Protein AF-A0A4R4PLD2-F1 (afdb_monomer_lite)

Structure (mmCIF, N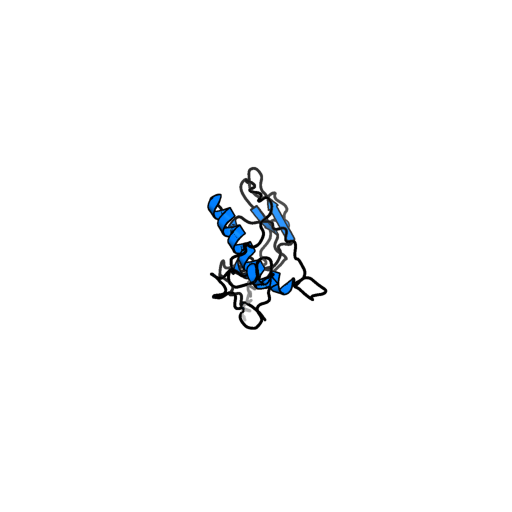/CA/C/O backbone):
data_AF-A0A4R4PLD2-F1
#
_entry.id   AF-A0A4R4PLD2-F1
#
loop_
_atom_site.group_PDB
_atom_site.id
_atom_site.type_symbol
_atom_site.label_atom_id
_atom_site.label_alt_id
_atom_site.label_comp_id
_atom_site.label_asym_id
_atom_site.label_entity_id
_atom_site.label_seq_id
_atom_site.pdbx_PDB_ins_code
_atom_site.Cartn_x
_atom_site.Cartn_y
_atom_site.Cartn_z
_atom_site.occupancy
_atom_site.B_iso_or_equiv
_atom_site.auth_seq_id
_atom_site.auth_comp_id
_atom_site.auth_asym_id
_atom_site.auth_atom_id
_atom_site.pdbx_PDB_model_num
ATOM 1 N N . MET A 1 1 ? 72.307 -2.259 -7.062 1.00 40.69 1 MET A N 1
ATOM 2 C CA . MET A 1 1 ? 71.143 -1.771 -7.831 1.00 40.69 1 MET A CA 1
ATOM 3 C C . MET A 1 1 ? 69.900 -2.244 -7.099 1.00 40.69 1 MET A C 1
ATOM 5 O O . MET A 1 1 ? 69.621 -3.433 -7.126 1.00 40.69 1 MET A O 1
ATOM 9 N N . SER A 1 2 ? 69.245 -1.362 -6.346 1.00 35.69 2 SER A N 1
ATOM 10 C CA . SER A 1 2 ? 68.068 -1.717 -5.542 1.00 35.69 2 SER A CA 1
ATOM 11 C C . SER A 1 2 ? 66.805 -1.487 -6.367 1.00 35.69 2 SER A C 1
ATOM 13 O O . SER A 1 2 ? 66.594 -0.382 -6.863 1.00 35.69 2 SER A O 1
ATOM 15 N N . ALA A 1 3 ? 65.998 -2.532 -6.548 1.00 39.44 3 ALA A N 1
ATOM 16 C CA . ALA A 1 3 ? 64.731 -2.465 -7.266 1.00 39.44 3 ALA A CA 1
ATOM 17 C C . ALA A 1 3 ? 63.635 -1.906 -6.346 1.00 39.44 3 ALA A C 1
ATOM 19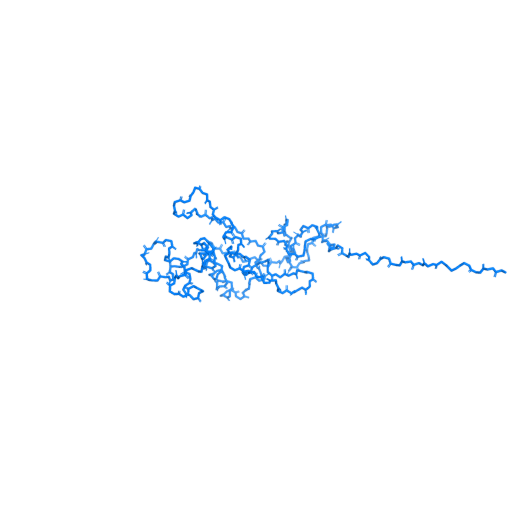 O O . ALA A 1 3 ? 63.386 -2.445 -5.270 1.00 39.44 3 ALA A O 1
ATOM 20 N N . VAL A 1 4 ? 62.987 -0.822 -6.773 1.00 38.31 4 VAL A N 1
ATOM 21 C CA . VAL A 1 4 ? 61.805 -0.257 -6.113 1.00 38.31 4 VAL A CA 1
ATOM 22 C C . VAL A 1 4 ? 60.572 -0.946 -6.693 1.00 38.31 4 VAL A C 1
ATOM 24 O O . VAL A 1 4 ? 60.292 -0.820 -7.883 1.00 38.31 4 VAL A O 1
ATOM 27 N N . ALA A 1 5 ? 59.847 -1.694 -5.863 1.00 39.91 5 ALA A N 1
ATOM 28 C CA . ALA A 1 5 ? 58.567 -2.287 -6.232 1.00 39.91 5 ALA A CA 1
ATOM 29 C C . ALA A 1 5 ? 57.451 -1.242 -6.075 1.00 39.91 5 ALA A C 1
ATOM 31 O O . ALA A 1 5 ? 57.184 -0.765 -4.972 1.00 39.91 5 ALA A O 1
ATOM 32 N N . VAL A 1 6 ? 56.800 -0.885 -7.183 1.00 37.03 6 VAL A N 1
ATOM 33 C CA . VAL A 1 6 ? 55.593 -0.050 -7.189 1.00 37.03 6 VAL A CA 1
ATOM 34 C C . VAL A 1 6 ? 54.398 -0.946 -6.882 1.00 37.03 6 VAL A C 1
ATOM 36 O O . VAL A 1 6 ? 54.023 -1.797 -7.686 1.00 37.03 6 VAL A O 1
ATOM 39 N N . VAL A 1 7 ? 53.803 -0.766 -5.705 1.00 40.16 7 VAL A N 1
ATOM 40 C CA . VAL A 1 7 ? 52.536 -1.407 -5.339 1.00 40.16 7 VAL A CA 1
ATOM 41 C C . VAL A 1 7 ? 51.403 -0.579 -5.939 1.00 40.16 7 VAL A C 1
ATOM 43 O O . VAL A 1 7 ? 51.130 0.531 -5.488 1.00 40.16 7 VAL A O 1
ATOM 46 N N . VAL A 1 8 ? 50.752 -1.115 -6.971 1.00 40.91 8 VAL A N 1
ATOM 47 C CA . VAL A 1 8 ? 49.509 -0.560 -7.519 1.00 40.91 8 VAL A CA 1
ATOM 48 C C . VAL A 1 8 ? 48.354 -1.097 -6.680 1.00 40.91 8 VAL A C 1
ATOM 50 O O . VAL A 1 8 ? 47.955 -2.253 -6.811 1.00 40.91 8 VAL A O 1
ATOM 53 N N . THR A 1 9 ? 47.825 -0.271 -5.784 1.00 39.91 9 THR A N 1
ATOM 54 C CA . THR A 1 9 ? 46.584 -0.560 -5.067 1.00 39.91 9 THR A CA 1
ATOM 55 C C . THR A 1 9 ? 45.394 -0.289 -5.986 1.00 39.91 9 THR A C 1
ATOM 57 O O . THR A 1 9 ? 45.077 0.854 -6.300 1.00 39.91 9 THR A O 1
ATOM 60 N N . PHE A 1 10 ? 44.708 -1.350 -6.417 1.00 41.75 10 PHE A N 1
ATOM 61 C CA . PHE A 1 10 ? 43.372 -1.229 -6.999 1.00 41.75 10 PHE A CA 1
ATOM 62 C C . PHE A 1 10 ? 42.374 -0.961 -5.872 1.00 41.75 10 PHE A C 1
ATOM 64 O O . PHE A 1 10 ? 41.998 -1.863 -5.124 1.00 41.75 10 PHE A O 1
ATOM 71 N N . SER A 1 11 ? 41.934 0.286 -5.739 1.00 42.16 11 SER A N 1
ATOM 72 C CA . SER A 1 11 ? 40.727 0.608 -4.989 1.00 42.16 11 SER A CA 1
ATOM 73 C C . SER A 1 11 ? 39.522 0.098 -5.783 1.00 42.16 11 SER A C 1
ATOM 75 O O . SER A 1 11 ? 39.163 0.644 -6.825 1.00 42.16 11 SER A O 1
ATOM 77 N N . ALA A 1 12 ? 38.897 -0.977 -5.301 1.00 45.28 12 ALA A N 1
ATOM 78 C CA . ALA A 1 12 ? 37.574 -1.378 -5.757 1.00 45.28 12 ALA A CA 1
ATOM 79 C C . ALA A 1 12 ? 36.595 -0.253 -5.387 1.00 45.28 12 ALA A C 1
ATOM 81 O O . ALA A 1 12 ? 36.195 -0.116 -4.232 1.00 45.28 12 ALA A O 1
ATOM 82 N N . GLY A 1 13 ? 36.273 0.606 -6.355 1.00 37.78 13 GLY A N 1
ATOM 83 C CA . GLY A 1 13 ? 35.232 1.609 -6.188 1.00 37.78 13 GLY A CA 1
ATOM 84 C C . GLY A 1 13 ? 33.922 0.907 -5.853 1.00 37.78 13 GLY A C 1
ATOM 85 O O . GLY A 1 13 ? 33.498 0.010 -6.582 1.00 37.78 13 GLY A O 1
ATOM 86 N N . ALA A 1 14 ? 33.294 1.297 -4.744 1.00 41.31 14 ALA A N 1
ATOM 87 C CA . ALA A 1 14 ? 31.914 0.938 -4.465 1.00 41.31 14 ALA A CA 1
ATOM 88 C C . ALA A 1 14 ? 31.076 1.394 -5.665 1.00 41.31 14 ALA A C 1
ATOM 90 O O . ALA A 1 14 ? 30.953 2.592 -5.918 1.00 41.31 14 ALA A O 1
ATOM 91 N N . GLY A 1 15 ? 30.584 0.438 -6.452 1.00 37.09 15 GLY A N 1
ATOM 92 C CA . GLY A 1 15 ? 29.745 0.730 -7.602 1.00 37.09 15 GLY A CA 1
ATOM 93 C C . GLY A 1 15 ? 28.495 1.444 -7.117 1.00 37.09 15 GLY A C 1
ATOM 94 O O . GLY A 1 15 ? 27.621 0.829 -6.510 1.00 37.09 15 GLY A O 1
ATOM 95 N N . THR A 1 16 ? 28.408 2.747 -7.363 1.00 46.22 16 THR A N 1
ATOM 96 C CA . THR A 1 16 ? 27.127 3.437 -7.328 1.00 46.22 16 THR A CA 1
ATOM 97 C C . THR A 1 16 ? 26.270 2.792 -8.411 1.00 46.22 16 THR A C 1
ATOM 99 O O . THR A 1 16 ? 26.730 2.597 -9.538 1.00 46.22 16 THR A O 1
ATOM 102 N N . ALA A 1 17 ? 25.049 2.384 -8.069 1.00 44.84 17 ALA A N 1
ATOM 103 C CA . ALA A 1 17 ? 24.092 1.918 -9.060 1.00 44.84 17 ALA A CA 1
ATOM 104 C C . ALA A 1 17 ? 23.881 3.053 -10.078 1.00 44.84 17 ALA A C 1
ATOM 106 O O . ALA A 1 17 ? 23.191 4.028 -9.793 1.00 44.84 17 ALA A O 1
ATOM 107 N N . VAL A 1 18 ? 24.558 2.963 -11.225 1.00 45.56 18 VAL A N 1
ATOM 108 C CA . VAL A 1 18 ? 24.433 3.915 -12.329 1.00 45.56 18 VAL A CA 1
ATOM 109 C C . VAL A 1 18 ? 23.029 3.780 -12.891 1.00 45.56 18 VAL A C 1
ATOM 111 O O . VAL A 1 18 ? 22.654 2.752 -13.458 1.00 45.56 18 VAL A O 1
ATOM 114 N N . GLY A 1 19 ? 22.220 4.808 -12.677 1.00 52.91 19 GLY A N 1
ATOM 115 C CA . GLY A 1 19 ? 20.862 4.830 -13.173 1.00 52.91 19 GLY A CA 1
ATOM 116 C C . GLY A 1 19 ? 20.819 5.084 -14.670 1.00 52.91 19 GLY A C 1
ATOM 117 O O . GLY A 1 19 ? 21.679 5.753 -15.240 1.00 52.91 19 GLY A O 1
ATOM 118 N N . TRP A 1 20 ? 19.755 4.625 -15.323 1.00 52.12 20 TRP A N 1
ATOM 119 C CA . TRP A 1 20 ? 19.469 4.968 -16.721 1.00 52.12 20 TRP A CA 1
ATOM 120 C C . TRP A 1 20 ? 19.296 6.488 -16.953 1.00 52.12 20 TRP A C 1
ATOM 122 O O . TRP A 1 20 ? 19.284 6.935 -18.098 1.00 52.12 20 TRP A O 1
ATOM 132 N N . TRP A 1 21 ? 19.182 7.283 -15.881 1.00 54.44 21 TRP A N 1
ATOM 133 C CA . TRP A 1 21 ? 19.065 8.743 -15.903 1.00 54.44 21 TRP A CA 1
ATOM 134 C C . TRP A 1 21 ? 20.405 9.484 -16.041 1.00 54.44 21 TRP A C 1
ATOM 136 O O . TRP A 1 21 ? 20.398 10.626 -16.491 1.00 54.44 21 TRP A O 1
ATOM 146 N N . ASP A 1 22 ? 21.552 8.855 -15.752 1.00 55.12 22 ASP A N 1
ATOM 147 C CA . ASP A 1 22 ? 22.871 9.499 -15.913 1.00 55.12 22 ASP A CA 1
ATOM 148 C C . ASP A 1 22 ? 23.269 9.645 -17.399 1.00 55.12 22 ASP A C 1
ATOM 150 O O . ASP A 1 22 ? 24.152 10.425 -17.760 1.00 55.12 22 ASP A O 1
ATOM 154 N N . LYS A 1 23 ? 22.581 8.910 -18.288 1.00 56.88 23 LYS A N 1
ATOM 155 C CA . LYS A 1 23 ? 22.595 9.066 -19.751 1.00 56.88 23 LYS A CA 1
ATOM 156 C C . LYS A 1 23 ? 21.186 8.770 -20.277 1.00 56.88 23 LYS A C 1
ATOM 158 O O . LYS A 1 23 ? 20.910 7.596 -20.5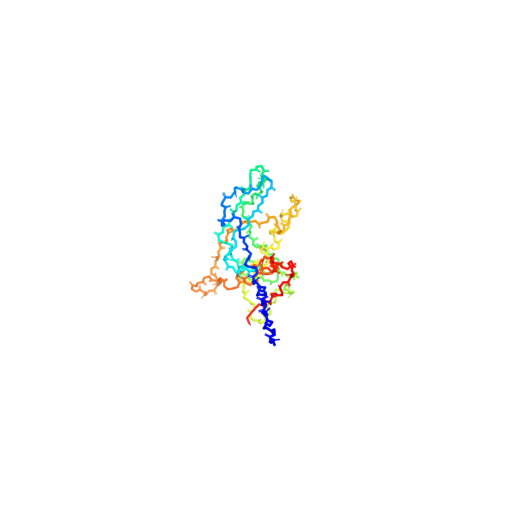28 1.00 56.88 23 LYS A O 1
ATOM 163 N N . PRO A 1 24 ? 20.302 9.773 -20.451 1.00 60.84 24 PRO A N 1
ATOM 164 C CA . PRO A 1 24 ? 18.881 9.551 -20.696 1.00 60.84 24 PRO A CA 1
ATOM 165 C C . PRO A 1 24 ? 18.669 8.841 -22.033 1.00 60.84 24 PRO A C 1
ATOM 167 O O . PRO A 1 24 ? 18.588 9.451 -23.098 1.00 60.84 24 PRO A O 1
ATOM 170 N N . ARG A 1 25 ? 18.594 7.515 -21.976 1.00 67.81 25 ARG A N 1
ATOM 171 C CA . ARG A 1 25 ? 18.010 6.697 -23.029 1.00 67.81 25 ARG A CA 1
ATOM 172 C C . ARG A 1 25 ? 16.586 6.393 -22.590 1.00 67.81 25 ARG A C 1
ATOM 174 O O . ARG A 1 25 ? 16.398 6.036 -21.426 1.00 67.81 25 ARG A O 1
ATOM 181 N N . PRO A 1 26 ? 15.591 6.530 -23.477 1.00 77.31 26 PRO A N 1
ATOM 182 C CA . PRO A 1 26 ? 14.237 6.124 -23.139 1.00 77.31 26 PRO A CA 1
ATOM 183 C C . PRO A 1 26 ? 14.243 4.658 -22.668 1.00 77.31 26 PRO A C 1
ATOM 185 O O . PRO A 1 26 ? 15.029 3.858 -23.197 1.00 77.31 26 PRO A O 1
ATOM 188 N N . PRO A 1 27 ? 13.402 4.290 -21.684 1.00 88.12 27 PRO A N 1
ATOM 189 C CA . PRO A 1 27 ? 13.252 2.901 -21.277 1.00 88.12 27 PRO A CA 1
ATOM 190 C C . PRO A 1 27 ? 12.946 2.016 -22.485 1.00 88.12 27 PRO A C 1
ATOM 192 O O . PRO A 1 27 ? 12.272 2.436 -23.432 1.00 88.12 27 PRO A O 1
ATOM 195 N N . ARG A 1 28 ? 13.443 0.777 -22.460 1.00 91.56 28 ARG A N 1
ATOM 196 C CA . ARG A 1 28 ? 13.188 -0.168 -23.552 1.00 91.56 28 ARG A CA 1
ATOM 197 C C . ARG A 1 28 ? 11.681 -0.416 -23.688 1.00 91.56 28 ARG A C 1
ATOM 199 O O . ARG A 1 28 ? 10.990 -0.419 -22.666 1.00 91.56 28 ARG A O 1
ATOM 206 N N . PRO A 1 29 ? 11.164 -0.660 -24.902 1.00 94.69 29 PRO A N 1
ATOM 207 C CA . PRO A 1 29 ? 9.765 -1.020 -25.067 1.00 94.69 29 PRO A CA 1
ATOM 208 C C . PRO A 1 29 ? 9.359 -2.214 -24.191 1.00 94.69 29 PRO A C 1
ATOM 210 O O . PRO A 1 29 ? 10.153 -3.138 -24.017 1.00 94.69 29 PRO A O 1
ATOM 213 N N . GLY A 1 30 ? 8.152 -2.180 -23.628 1.00 93.12 30 GLY A N 1
ATOM 214 C CA . GLY A 1 30 ? 7.636 -3.223 -22.738 1.00 93.12 30 GLY A CA 1
ATOM 215 C C . GLY A 1 30 ? 8.260 -3.237 -21.338 1.00 93.12 30 GLY A C 1
ATOM 216 O O . GLY A 1 30 ? 8.084 -4.213 -20.616 1.00 93.12 30 GLY A O 1
ATOM 217 N N . THR A 1 31 ? 9.006 -2.196 -20.945 1.00 92.50 31 THR A N 1
ATOM 218 C CA . THR A 1 31 ? 9.638 -2.112 -19.616 1.00 92.50 31 THR A CA 1
ATOM 219 C C . THR A 1 31 ? 9.118 -0.944 -18.785 1.00 92.50 31 THR A C 1
ATOM 221 O O . THR A 1 31 ? 8.644 0.066 -19.315 1.00 92.50 31 THR A O 1
ATOM 224 N N . VAL A 1 32 ? 9.244 -1.087 -17.466 1.00 91.69 32 VAL A N 1
ATOM 225 C CA . VAL A 1 32 ? 9.092 -0.018 -16.478 1.00 91.69 32 VAL A CA 1
ATOM 226 C C . VAL A 1 32 ? 10.382 0.046 -15.672 1.00 91.69 32 VAL A C 1
ATOM 228 O O . VAL A 1 32 ? 10.870 -0.984 -15.212 1.00 91.69 32 VAL A O 1
ATOM 231 N N . VAL A 1 33 ? 10.963 1.238 -15.526 1.00 89.00 33 VAL A N 1
ATOM 232 C CA . VAL A 1 33 ? 12.258 1.409 -14.855 1.00 89.00 33 VAL A CA 1
ATOM 233 C C . VAL A 1 33 ? 12.151 2.498 -13.785 1.00 89.00 33 VAL A C 1
ATOM 235 O O . VAL A 1 33 ? 11.970 3.670 -14.136 1.00 89.00 33 VAL A O 1
ATOM 238 N N . PRO A 1 34 ? 12.262 2.160 -12.486 1.00 87.00 34 PRO A N 1
ATOM 239 C CA . PRO A 1 34 ? 12.268 3.164 -11.430 1.00 87.00 34 PRO A CA 1
ATOM 240 C C . PRO A 1 34 ? 13.541 4.017 -11.505 1.00 87.00 34 PRO A C 1
ATOM 242 O O . PRO A 1 34 ? 14.624 3.531 -11.839 1.00 87.00 34 PRO A O 1
ATOM 245 N N . ALA A 1 35 ? 13.410 5.302 -11.191 1.00 87.00 35 ALA A N 1
ATOM 246 C CA . ALA A 1 35 ? 14.536 6.194 -10.959 1.00 87.00 35 ALA A CA 1
ATOM 247 C C . ALA A 1 35 ? 14.823 6.237 -9.453 1.00 87.00 35 ALA A C 1
ATOM 249 O O . ALA A 1 35 ? 14.018 6.748 -8.677 1.00 87.00 35 ALA A O 1
ATOM 250 N N . LEU A 1 36 ? 15.928 5.637 -9.015 1.00 86.50 36 LEU A N 1
ATOM 251 C CA . LEU A 1 36 ? 16.272 5.566 -7.594 1.00 86.50 36 LEU A CA 1
ATOM 252 C C . LEU A 1 36 ? 17.081 6.807 -7.185 1.00 86.50 36 LEU A C 1
ATOM 254 O O . LEU A 1 36 ? 17.883 7.297 -7.982 1.00 86.50 36 LEU A O 1
ATOM 258 N N . PRO A 1 37 ? 16.930 7.322 -5.951 1.00 87.19 37 PRO A N 1
ATOM 259 C CA . PRO A 1 37 ? 17.874 8.295 -5.420 1.00 87.19 37 PRO A CA 1
ATOM 260 C C . PRO A 1 37 ? 19.302 7.728 -5.436 1.00 87.19 37 PRO A C 1
ATOM 262 O O . PRO A 1 37 ? 19.511 6.537 -5.190 1.00 87.19 37 PRO A O 1
ATOM 265 N N . ALA A 1 38 ? 20.293 8.580 -5.703 1.00 83.94 38 ALA A N 1
ATOM 266 C CA . ALA A 1 38 ? 21.689 8.157 -5.778 1.00 83.94 38 ALA A CA 1
ATOM 267 C C . ALA A 1 38 ? 22.132 7.439 -4.488 1.00 83.94 38 ALA A C 1
ATOM 269 O O . ALA A 1 38 ? 21.902 7.925 -3.381 1.00 83.94 38 ALA A O 1
ATOM 270 N N . GLY A 1 39 ? 22.762 6.271 -4.642 1.00 85.94 39 GLY A N 1
ATOM 271 C CA . GLY A 1 39 ? 23.267 5.465 -3.525 1.00 85.94 39 GLY A CA 1
ATOM 272 C C . GLY A 1 39 ? 22.203 4.727 -2.701 1.00 85.94 39 GLY A C 1
ATOM 273 O O . GLY A 1 39 ? 22.558 4.107 -1.704 1.00 85.94 39 GLY A O 1
ATOM 274 N N . GLN A 1 40 ? 20.923 4.761 -3.088 1.00 88.06 40 GLN A N 1
ATOM 275 C CA . GLN A 1 40 ? 19.848 4.079 -2.361 1.00 88.06 40 GLN A CA 1
ATOM 276 C C . GLN A 1 40 ? 19.445 2.770 -3.046 1.00 88.06 40 GLN A C 1
ATOM 278 O O . GLN A 1 40 ? 18.890 2.779 -4.142 1.00 88.06 40 GLN A O 1
ATOM 283 N N . ALA A 1 41 ? 19.667 1.644 -2.364 1.00 86.44 41 ALA A N 1
ATOM 284 C CA . ALA A 1 41 ? 19.234 0.321 -2.825 1.00 86.44 41 ALA A CA 1
ATOM 285 C C . ALA A 1 41 ? 17.795 -0.030 -2.400 1.00 86.44 41 ALA A C 1
ATOM 287 O O . ALA A 1 41 ? 17.176 -0.898 -3.003 1.00 86.44 41 ALA A O 1
ATOM 288 N N . ASN A 1 42 ? 17.245 0.641 -1.382 1.00 89.50 42 ASN A N 1
ATOM 289 C CA . ASN A 1 42 ? 15.862 0.450 -0.933 1.00 89.50 42 ASN A CA 1
ATOM 290 C C . ASN A 1 42 ? 15.220 1.777 -0.474 1.00 89.50 42 ASN A C 1
ATOM 292 O O . ASN A 1 42 ? 14.941 1.963 0.717 1.00 89.50 42 ASN A O 1
ATOM 296 N N . PRO A 1 43 ? 15.018 2.742 -1.385 1.00 90.25 43 PRO A N 1
ATOM 297 C CA . PRO A 1 43 ? 14.314 3.967 -1.041 1.00 90.25 43 PRO A CA 1
ATOM 298 C C . PRO A 1 43 ? 12.826 3.681 -0.790 1.00 90.25 43 PRO A C 1
ATOM 300 O O . PRO A 1 43 ? 12.211 2.867 -1.473 1.00 90.25 43 PRO A O 1
ATOM 303 N N . MET A 1 44 ? 12.214 4.415 0.143 1.00 89.44 44 MET A N 1
ATOM 304 C CA . MET A 1 44 ? 10.755 4.381 0.323 1.00 89.44 44 MET A CA 1
ATOM 305 C C . MET A 1 44 ? 10.016 4.866 -0.934 1.00 89.44 44 MET A C 1
ATOM 307 O O . MET A 1 44 ? 8.963 4.342 -1.287 1.00 89.44 44 MET A O 1
ATOM 311 N N . ILE A 1 45 ? 10.576 5.881 -1.598 1.00 86.69 45 ILE A N 1
ATOM 312 C CA . ILE A 1 45 ? 10.004 6.533 -2.773 1.00 86.69 45 ILE A CA 1
ATOM 313 C C . ILE A 1 45 ? 11.111 6.695 -3.819 1.00 86.69 45 ILE A C 1
ATOM 315 O O . ILE A 1 45 ? 12.165 7.269 -3.540 1.00 86.69 45 ILE A O 1
ATOM 319 N N . ALA A 1 46 ? 10.868 6.181 -5.022 1.00 88.75 46 ALA A N 1
ATOM 320 C CA . ALA A 1 46 ? 11.684 6.463 -6.199 1.00 88.75 46 ALA A CA 1
ATOM 321 C C . ALA A 1 46 ? 11.492 7.929 -6.635 1.00 88.75 46 ALA A C 1
ATOM 323 O O . ALA A 1 46 ? 10.405 8.484 -6.495 1.00 88.75 46 ALA A O 1
ATOM 324 N N . THR A 1 47 ? 12.516 8.564 -7.203 1.00 89.25 47 THR A N 1
ATOM 325 C CA . THR A 1 47 ? 12.423 9.950 -7.705 1.00 89.25 47 THR A CA 1
ATOM 326 C C . THR A 1 47 ? 11.551 10.067 -8.955 1.00 89.25 47 THR A C 1
ATOM 328 O O . THR A 1 47 ? 11.110 11.158 -9.310 1.00 89.25 47 THR A O 1
ATOM 331 N N . GLY A 1 48 ? 11.277 8.943 -9.613 1.00 88.81 48 GLY A N 1
ATOM 332 C CA . GLY A 1 48 ? 10.382 8.855 -10.752 1.00 88.81 48 GLY A CA 1
ATOM 333 C C . GLY A 1 48 ? 10.300 7.436 -11.297 1.00 88.81 48 GLY A C 1
ATOM 334 O O . GLY A 1 48 ? 10.885 6.496 -10.756 1.00 88.81 48 GLY A O 1
ATOM 335 N N . VAL A 1 49 ? 9.581 7.292 -12.403 1.00 91.00 49 VAL A N 1
ATOM 336 C CA . VAL A 1 49 ? 9.488 6.045 -13.156 1.00 91.00 49 VAL A CA 1
ATOM 337 C C . VAL A 1 49 ? 9.478 6.351 -14.648 1.00 91.00 49 VAL A C 1
ATOM 339 O O . VAL A 1 49 ? 8.744 7.223 -15.109 1.00 91.00 49 VAL A O 1
ATOM 342 N N . GLY A 1 50 ? 10.308 5.640 -15.405 1.00 91.31 50 GLY A N 1
ATOM 343 C CA . GLY A 1 50 ? 10.249 5.623 -16.858 1.00 91.31 50 GLY A CA 1
ATOM 344 C C . GLY A 1 50 ? 9.365 4.474 -17.337 1.00 91.31 50 GLY A C 1
ATOM 345 O O . GLY A 1 50 ? 9.555 3.338 -16.909 1.00 91.31 50 GLY A O 1
ATOM 346 N N . ILE A 1 51 ? 8.435 4.755 -18.250 1.00 93.31 51 ILE A N 1
ATOM 347 C CA . ILE A 1 51 ? 7.594 3.744 -18.903 1.00 93.31 51 ILE A CA 1
ATOM 348 C C . ILE A 1 51 ? 8.014 3.668 -20.372 1.00 93.31 51 ILE A C 1
ATOM 350 O O . ILE A 1 51 ? 7.982 4.672 -21.084 1.00 93.31 51 ILE A O 1
ATOM 354 N N . GLY A 1 52 ? 8.457 2.493 -20.811 1.00 93.75 52 GLY A N 1
ATOM 355 C CA . GLY A 1 52 ? 8.836 2.248 -22.198 1.00 93.75 52 GLY A CA 1
ATOM 356 C C . GLY A 1 52 ? 7.637 2.255 -23.145 1.00 93.75 52 GLY A C 1
ATOM 357 O O . GLY A 1 52 ? 6.489 2.078 -22.738 1.00 93.75 52 GLY A O 1
ATOM 358 N N . ALA A 1 53 ? 7.904 2.432 -24.439 1.00 93.81 53 ALA A N 1
ATOM 359 C CA . ALA A 1 53 ? 6.871 2.283 -25.464 1.00 93.81 53 ALA A CA 1
ATOM 360 C C . ALA A 1 53 ? 6.236 0.879 -25.407 1.00 93.81 53 ALA A C 1
ATOM 362 O O . ALA A 1 53 ? 6.905 -0.089 -25.060 1.00 93.81 53 ALA A O 1
ATOM 363 N N . ASN A 1 54 ? 4.964 0.742 -25.782 1.00 95.00 54 ASN A N 1
ATOM 364 C CA . ASN A 1 54 ? 4.252 -0.548 -25.804 1.00 95.00 54 ASN A CA 1
ATOM 365 C C . ASN A 1 54 ? 4.200 -1.292 -24.452 1.00 95.00 54 ASN A C 1
ATOM 367 O O . ASN A 1 54 ? 3.973 -2.500 -24.429 1.00 95.00 54 ASN A O 1
ATOM 371 N N . THR A 1 55 ? 4.398 -0.601 -23.328 1.00 94.94 55 THR A N 1
ATOM 372 C CA . THR A 1 55 ? 4.157 -1.171 -21.998 1.00 94.94 55 THR A CA 1
ATOM 373 C C . THR A 1 55 ? 2.665 -1.061 -21.663 1.00 94.94 55 THR A C 1
ATOM 375 O O . THR A 1 55 ? 2.134 0.054 -21.671 1.00 94.94 55 THR A O 1
ATOM 378 N N . PRO A 1 56 ? 1.961 -2.173 -21.384 1.00 93.25 56 PRO A N 1
ATOM 379 C CA . PRO A 1 56 ? 0.553 -2.123 -21.010 1.00 93.25 56 PRO A CA 1
ATOM 380 C C . PRO A 1 56 ? 0.371 -1.411 -19.666 1.00 93.25 56 PRO A C 1
ATOM 382 O O . PRO A 1 56 ? 1.182 -1.558 -18.754 1.00 93.25 56 PRO A O 1
ATOM 385 N N . ILE A 1 57 ? -0.715 -0.647 -19.541 1.00 94.06 57 ILE A N 1
ATOM 386 C CA . ILE A 1 57 ? -1.074 0.064 -18.312 1.00 94.06 57 ILE A CA 1
ATOM 387 C C . ILE A 1 57 ? -2.384 -0.508 -17.790 1.00 94.06 57 ILE A C 1
ATOM 389 O O . ILE A 1 57 ? -3.422 -0.397 -18.442 1.00 94.06 57 ILE A O 1
ATOM 393 N N . TYR A 1 58 ? -2.335 -1.066 -16.586 1.00 94.38 58 TYR A N 1
ATOM 394 C CA . TYR A 1 58 ? -3.520 -1.412 -15.816 1.00 94.38 58 TYR A CA 1
ATOM 395 C C . TYR A 1 58 ? -3.768 -0.333 -14.763 1.00 94.38 58 TYR A C 1
ATOM 397 O O . TYR A 1 58 ? -2.873 0.015 -13.992 1.00 94.38 58 TYR A O 1
ATOM 405 N N . LYS A 1 59 ? -4.980 0.226 -14.739 1.00 93.38 59 LYS A N 1
ATOM 406 C CA . LYS A 1 59 ? -5.356 1.289 -13.804 1.00 93.38 59 LYS A CA 1
ATOM 407 C C . LYS A 1 59 ? -6.599 0.887 -13.029 1.00 93.38 59 LYS A C 1
ATOM 409 O O . LYS A 1 59 ? -7.656 0.669 -13.612 1.00 93.38 59 LYS A O 1
ATOM 414 N N . THR A 1 60 ? -6.475 0.850 -11.710 1.00 89.75 60 THR A N 1
ATOM 415 C CA . THR A 1 60 ? -7.596 0.592 -10.804 1.00 89.75 60 THR A CA 1
ATOM 416 C C . THR A 1 60 ? -8.376 1.884 -10.542 1.00 89.75 60 THR A C 1
ATOM 418 O O . THR A 1 60 ? -7.807 2.979 -10.534 1.00 89.75 60 THR A O 1
ATOM 421 N N . SER A 1 61 ? -9.693 1.780 -10.330 1.00 82.56 61 SER A N 1
ATOM 422 C CA . SER A 1 61 ? -10.587 2.937 -10.121 1.00 82.56 61 SER A CA 1
ATOM 423 C C . SER A 1 61 ? -10.621 3.451 -8.666 1.00 82.56 61 SER A C 1
ATOM 425 O O . SER A 1 61 ? -11.531 4.188 -8.293 1.00 82.56 61 SER A O 1
ATOM 427 N N . GLY A 1 62 ? -9.622 3.093 -7.854 1.00 83.31 62 GLY A N 1
ATOM 428 C CA . GLY A 1 62 ? -9.578 3.351 -6.413 1.00 83.31 62 GLY A CA 1
ATOM 429 C C . GLY A 1 62 ? -10.014 2.131 -5.601 1.00 83.31 62 GLY A C 1
ATOM 430 O O . GLY A 1 62 ? -10.983 1.458 -5.940 1.00 83.31 62 GLY A O 1
ATOM 431 N N . LEU A 1 63 ? -9.261 1.830 -4.542 1.00 92.38 63 LEU A N 1
ATOM 432 C CA . LEU A 1 63 ? -9.494 0.702 -3.642 1.00 92.38 63 LEU A CA 1
ATOM 433 C C . LEU A 1 63 ? -9.378 1.201 -2.200 1.00 92.38 63 LEU A C 1
ATOM 435 O O . LEU A 1 63 ? -8.428 1.907 -1.865 1.00 92.38 63 LEU A O 1
ATOM 439 N N . GLY A 1 64 ? -10.362 0.850 -1.376 1.00 94.25 64 GLY A N 1
ATOM 440 C CA . GLY A 1 64 ? -10.387 1.128 0.059 1.00 94.25 64 GLY A CA 1
ATOM 441 C C . GLY A 1 64 ? -10.294 -0.158 0.884 1.00 94.25 64 GLY A C 1
ATOM 442 O O . GLY A 1 64 ? -10.339 -1.258 0.320 1.00 94.25 64 GLY A O 1
ATOM 443 N N . PRO A 1 65 ? -10.161 -0.045 2.217 1.00 96.75 65 PRO A N 1
ATOM 444 C CA . PRO A 1 65 ? -10.167 -1.215 3.077 1.00 96.75 65 PRO A CA 1
ATOM 445 C C . PRO A 1 65 ? -11.562 -1.841 3.078 1.00 96.75 65 PRO A C 1
ATOM 447 O O . PRO A 1 65 ? -12.576 -1.151 2.979 1.00 96.75 65 PRO A O 1
ATOM 450 N N . THR A 1 66 ? -11.622 -3.161 3.217 1.00 96.81 66 THR A N 1
ATOM 451 C CA . THR A 1 66 ? -12.895 -3.872 3.396 1.00 96.81 66 THR A CA 1
ATOM 452 C C . THR A 1 66 ? -13.218 -3.994 4.883 1.00 96.81 66 THR A C 1
ATOM 454 O O . THR A 1 66 ? -12.315 -4.211 5.690 1.00 96.81 66 THR A O 1
ATOM 457 N N . ALA A 1 67 ? -14.488 -3.865 5.266 1.00 97.62 67 ALA A N 1
ATOM 458 C CA . ALA A 1 67 ? -14.921 -4.043 6.652 1.00 97.62 67 ALA A CA 1
ATOM 459 C C . ALA A 1 67 ? -14.906 -5.539 7.042 1.00 97.62 67 ALA A C 1
ATOM 461 O O . ALA A 1 67 ? -15.914 -6.232 6.925 1.00 97.62 67 ALA A O 1
ATOM 462 N N . LEU A 1 68 ? -13.735 -6.052 7.434 1.00 97.31 68 LEU A N 1
ATOM 463 C CA . LEU A 1 68 ? -13.481 -7.474 7.723 1.00 97.31 68 LEU A CA 1
ATOM 464 C C . LEU A 1 68 ? -13.606 -7.828 9.213 1.00 97.31 68 LEU A C 1
ATOM 466 O O . LEU A 1 68 ? -13.672 -9.006 9.566 1.00 97.31 68 LEU A O 1
ATOM 470 N N . ASN A 1 69 ? -13.637 -6.829 10.095 1.00 98.12 69 ASN A N 1
ATOM 471 C CA . ASN A 1 69 ? -13.802 -7.033 11.526 1.00 98.12 69 ASN A CA 1
ATOM 472 C C . ASN A 1 69 ? -15.272 -6.874 11.931 1.00 98.12 69 ASN A C 1
ATOM 474 O O . ASN A 1 69 ? -15.727 -5.787 12.286 1.00 98.12 69 ASN A O 1
ATOM 478 N N . THR A 1 70 ? -16.015 -7.979 11.887 1.00 97.00 70 THR A N 1
ATOM 479 C CA . THR A 1 70 ? -17.457 -8.010 12.175 1.00 97.00 70 THR A CA 1
ATOM 480 C C . THR A 1 70 ? -17.801 -7.907 13.661 1.00 97.00 70 THR A C 1
ATOM 482 O O . THR A 1 70 ? -18.977 -7.800 13.996 1.00 97.00 70 THR A O 1
ATOM 485 N N . THR A 1 71 ? -16.815 -7.969 14.563 1.00 96.44 71 THR A N 1
ATOM 486 C CA . THR A 1 71 ? -17.040 -7.785 16.009 1.00 96.44 71 THR A CA 1
ATOM 487 C C . THR A 1 71 ? -17.002 -6.311 16.413 1.00 96.44 71 THR A C 1
ATOM 489 O O . THR A 1 71 ? -17.529 -5.949 17.464 1.00 96.44 71 THR A O 1
ATOM 492 N N . ALA A 1 72 ? -16.413 -5.449 15.578 1.00 97.69 72 ALA A N 1
ATOM 493 C CA . ALA A 1 72 ? -16.442 -4.008 15.766 1.00 97.69 72 ALA A CA 1
ATOM 494 C C . ALA A 1 72 ? -17.776 -3.409 15.279 1.00 97.69 72 ALA A C 1
ATOM 496 O O . ALA A 1 72 ? -18.399 -3.947 14.360 1.00 97.69 72 ALA A O 1
ATOM 497 N N . PRO A 1 73 ? -18.209 -2.259 15.830 1.00 97.81 73 PRO A N 1
ATOM 498 C CA . PRO A 1 73 ? -19.384 -1.555 15.329 1.00 97.81 73 PRO A CA 1
ATOM 499 C C . PRO A 1 73 ? -19.264 -1.250 13.830 1.00 97.81 73 PRO A C 1
ATOM 501 O O . PRO A 1 73 ? -18.212 -0.797 13.366 1.00 97.81 73 PRO A O 1
ATOM 504 N N . ALA A 1 74 ? -20.339 -1.471 13.074 1.00 96.12 74 ALA A N 1
ATOM 505 C CA . ALA A 1 74 ? -20.357 -1.227 11.634 1.00 96.12 74 ALA A CA 1
ATOM 506 C C . ALA A 1 74 ? -19.990 0.232 11.310 1.00 96.12 74 ALA A C 1
ATOM 508 O O . ALA A 1 74 ? -20.508 1.164 11.924 1.00 96.12 74 ALA A O 1
ATOM 509 N N . GLY A 1 75 ? -19.074 0.424 10.358 1.00 93.25 75 GLY A N 1
ATOM 510 C CA . GLY A 1 75 ? -18.591 1.747 9.950 1.00 93.25 75 GLY A CA 1
ATOM 511 C C . GLY A 1 75 ? -17.562 2.382 10.892 1.00 93.25 75 GLY A C 1
ATOM 512 O O . GLY A 1 75 ? -17.017 3.431 10.558 1.00 93.25 75 GLY A O 1
ATOM 513 N N . SER A 1 76 ? -17.246 1.761 12.034 1.00 96.94 76 SER A N 1
ATOM 514 C CA . SER A 1 76 ? -16.141 2.214 12.888 1.00 96.94 76 SER A CA 1
ATOM 515 C C . SER A 1 76 ? -14.785 1.984 12.218 1.00 96.94 76 SER A C 1
ATOM 517 O O . SER A 1 76 ? -14.634 1.084 11.390 1.00 96.94 76 SER A O 1
ATOM 519 N N . GLU A 1 77 ? -13.758 2.730 12.622 1.00 97.06 77 GLU A N 1
ATOM 520 C CA . GLU A 1 77 ? -12.390 2.518 12.126 1.00 97.06 77 GLU A CA 1
ATOM 521 C C . GLU A 1 77 ? -11.911 1.080 12.372 1.00 97.06 77 GLU A C 1
ATOM 523 O O . GLU A 1 77 ? -11.284 0.466 11.508 1.00 97.06 77 GLU A O 1
ATOM 528 N N . ALA A 1 78 ? -12.276 0.513 13.524 1.00 97.75 78 ALA A N 1
ATOM 529 C CA . ALA A 1 78 ? -11.936 -0.854 13.895 1.00 97.75 78 ALA A CA 1
ATOM 530 C C . ALA A 1 78 ? -12.586 -1.908 12.984 1.00 97.75 78 ALA A C 1
ATOM 532 O O . ALA A 1 78 ? -12.034 -3.000 12.854 1.00 97.75 78 ALA A O 1
ATOM 533 N N . SER A 1 79 ? -13.711 -1.595 12.323 1.00 98.31 79 SER A N 1
ATOM 534 C CA . SER A 1 79 ? -14.361 -2.515 11.375 1.00 98.31 79 SER A CA 1
ATOM 535 C C . SER A 1 79 ? -13.491 -2.811 10.145 1.00 98.31 79 SER A C 1
ATOM 537 O O . SER A 1 79 ? -13.601 -3.883 9.554 1.00 98.31 79 SER A O 1
ATOM 539 N N . TYR A 1 80 ? -12.561 -1.911 9.811 1.00 98.25 80 TYR A N 1
ATOM 540 C CA . TYR A 1 80 ? -11.644 -2.024 8.674 1.00 98.25 80 TYR A CA 1
ATOM 541 C C . TYR A 1 80 ? -10.304 -2.697 9.014 1.00 98.25 80 TYR A C 1
ATOM 543 O O . TYR A 1 80 ? -9.384 -2.696 8.194 1.00 98.25 80 TYR A O 1
ATOM 551 N N . ILE A 1 81 ? -10.168 -3.291 10.200 1.00 98.50 81 ILE A N 1
ATOM 552 C CA . ILE A 1 81 ? -9.004 -4.115 10.545 1.00 98.50 81 ILE A CA 1
ATOM 553 C C . ILE A 1 81 ? -9.139 -5.473 9.842 1.00 98.50 81 ILE A C 1
ATOM 555 O O . ILE A 1 81 ? -10.156 -6.152 9.981 1.00 98.50 81 ILE A O 1
ATOM 559 N N . ASP A 1 82 ? -8.119 -5.877 9.077 1.00 98.12 82 ASP A N 1
ATOM 560 C CA . ASP A 1 82 ? -8.094 -7.197 8.432 1.00 98.12 82 ASP A CA 1
ATOM 561 C C . ASP A 1 82 ? -7.851 -8.284 9.490 1.00 98.12 82 ASP A C 1
ATOM 563 O O . ASP A 1 82 ? -6.743 -8.433 10.013 1.00 98.12 82 ASP A O 1
ATOM 567 N N . THR A 1 83 ? -8.895 -9.047 9.810 1.00 98.06 83 THR A N 1
ATOM 568 C CA . THR A 1 83 ? -8.872 -10.076 10.859 1.00 98.06 83 THR A CA 1
ATOM 569 C C . THR A 1 83 ? -8.053 -11.312 10.494 1.00 98.06 83 THR A C 1
ATOM 571 O O . THR A 1 83 ? -7.719 -12.091 11.385 1.00 98.06 83 THR A O 1
ATOM 574 N N . ALA A 1 84 ? -7.664 -11.477 9.223 1.00 97.31 84 ALA A N 1
ATOM 575 C CA . ALA A 1 84 ? -6.701 -12.500 8.827 1.00 97.31 84 ALA A CA 1
ATOM 576 C C . ALA A 1 84 ? -5.258 -12.112 9.199 1.00 97.31 84 ALA A C 1
ATOM 578 O O . ALA A 1 84 ? -4.415 -12.992 9.356 1.00 97.31 84 ALA A O 1
ATOM 579 N N . VAL A 1 85 ? -4.969 -10.811 9.336 1.00 97.25 85 VAL A N 1
ATOM 580 C CA . VAL A 1 85 ? -3.652 -10.296 9.760 1.00 97.25 85 VAL A CA 1
ATOM 581 C C . VAL A 1 85 ? -3.624 -10.008 11.258 1.00 97.25 85 VAL A C 1
ATOM 583 O O . VAL A 1 85 ? -2.643 -10.319 11.928 1.00 97.25 85 VAL A O 1
ATOM 586 N N . PHE A 1 86 ? -4.710 -9.445 11.785 1.00 97.69 86 PHE A N 1
ATOM 587 C CA . PHE A 1 86 ? -4.874 -9.098 13.193 1.00 97.69 86 PHE A CA 1
ATOM 588 C C . PHE A 1 86 ? -6.049 -9.890 13.775 1.00 97.69 86 PHE A C 1
ATOM 590 O O . PHE A 1 86 ? -7.182 -9.393 13.779 1.00 97.69 86 PHE A O 1
ATOM 597 N N . PRO A 1 87 ? -5.819 -11.136 14.235 1.00 96.88 87 PRO A N 1
ATOM 598 C CA . PRO A 1 87 ? -6.877 -11.987 14.763 1.00 96.88 87 PRO A CA 1
ATOM 599 C C . PRO A 1 87 ? -7.728 -11.279 15.821 1.00 96.88 87 PRO A C 1
ATOM 601 O O . PRO A 1 87 ? -7.220 -10.593 16.709 1.00 96.88 87 PRO A O 1
ATOM 604 N N . GLY A 1 88 ? -9.051 -11.409 15.694 1.00 95.25 88 GLY A N 1
ATOM 605 C CA . GLY A 1 88 ? -10.015 -10.742 16.575 1.00 95.25 88 GLY A CA 1
ATOM 606 C C . GLY A 1 88 ? -10.054 -9.212 16.452 1.00 95.25 88 GLY A C 1
ATOM 607 O O . GLY A 1 88 ? -10.635 -8.559 17.313 1.00 95.25 88 GLY A O 1
ATOM 608 N N . GLY A 1 89 ? -9.414 -8.628 15.434 1.00 96.62 89 GLY A N 1
ATOM 609 C CA . GLY A 1 89 ? -9.308 -7.177 15.267 1.00 96.62 89 GLY A CA 1
ATOM 610 C C . GLY A 1 89 ? -8.414 -6.504 16.313 1.00 96.62 89 GLY A C 1
ATOM 611 O O . GLY A 1 89 ? -8.510 -5.295 16.513 1.00 96.62 89 GLY A O 1
ATOM 612 N N . THR A 1 90 ? -7.572 -7.278 17.005 1.00 96.44 90 THR A N 1
ATOM 613 C CA . THR A 1 90 ? -6.706 -6.783 18.081 1.00 96.44 90 THR A CA 1
ATOM 614 C C . THR A 1 90 ? -5.358 -6.356 17.518 1.00 96.44 90 THR A C 1
ATOM 616 O O . THR A 1 90 ? -4.664 -7.145 16.877 1.00 96.44 90 THR A O 1
ATOM 619 N N . LEU A 1 91 ? -4.975 -5.106 17.772 1.00 97.00 91 LEU A N 1
ATOM 620 C CA . LEU A 1 91 ? -3.704 -4.559 17.312 1.00 97.00 91 LEU A CA 1
ATOM 621 C C . LEU A 1 91 ? -2.597 -4.835 18.344 1.00 97.00 91 LEU A C 1
ATOM 623 O O . LEU A 1 91 ? -2.797 -4.559 19.530 1.00 97.00 91 LEU A O 1
ATOM 627 N N . PRO A 1 92 ? -1.432 -5.362 17.924 1.00 96.12 92 PRO A N 1
ATOM 628 C CA . PRO A 1 92 ? -0.246 -5.425 18.769 1.00 96.12 92 PRO A CA 1
ATOM 629 C C . PRO A 1 92 ? 0.185 -4.038 19.258 1.00 96.12 92 PRO A C 1
ATOM 631 O O . PRO A 1 92 ? -0.135 -3.017 18.646 1.00 96.12 92 PRO A O 1
ATOM 634 N N . ALA A 1 93 ? 0.966 -4.002 20.340 1.00 95.06 93 ALA A N 1
ATOM 635 C CA . ALA A 1 93 ? 1.551 -2.758 20.832 1.00 95.06 93 ALA A CA 1
ATOM 636 C C . ALA A 1 93 ? 2.337 -2.040 19.719 1.00 95.06 93 ALA A C 1
ATOM 638 O O . ALA A 1 93 ? 3.059 -2.673 18.951 1.00 95.06 93 ALA A O 1
ATOM 639 N N . GLY A 1 94 ? 2.158 -0.721 19.620 1.00 95.62 94 GLY A N 1
ATOM 640 C CA . GLY A 1 94 ? 2.811 0.117 18.611 1.00 95.62 94 GLY A CA 1
ATOM 641 C C . GLY A 1 94 ? 2.145 0.115 17.228 1.00 95.62 94 GLY A C 1
ATOM 642 O O . GLY A 1 94 ? 2.431 1.011 16.435 1.00 95.62 94 GLY A O 1
ATOM 643 N N . VAL A 1 95 ? 1.240 -0.825 16.925 1.00 98.06 95 VAL A N 1
ATOM 644 C CA . VAL A 1 95 ? 0.504 -0.841 15.648 1.00 98.06 95 VAL A CA 1
ATOM 645 C C . VAL A 1 95 ? -0.649 0.155 15.704 1.00 98.06 95 VAL A C 1
ATOM 647 O O . VAL A 1 95 ? -1.519 0.080 16.571 1.00 98.06 95 VAL A O 1
ATOM 650 N N . THR A 1 96 ? -0.672 1.090 14.757 1.00 97.56 96 THR A N 1
ATOM 651 C CA . THR A 1 96 ? -1.716 2.119 14.683 1.00 97.56 96 THR A CA 1
ATOM 652 C C . THR A 1 96 ? -2.908 1.656 13.849 1.00 97.56 96 THR A C 1
ATOM 654 O O . THR A 1 96 ? -2.813 0.727 13.042 1.00 97.56 96 THR A O 1
ATOM 657 N N . ILE A 1 97 ? -4.049 2.337 13.997 1.00 97.56 97 ILE A N 1
ATOM 658 C CA . ILE A 1 97 ? -5.242 2.045 13.191 1.00 97.56 97 ILE A CA 1
ATOM 659 C C . ILE A 1 97 ? -4.986 2.262 11.692 1.00 97.56 97 ILE A C 1
ATOM 661 O O . ILE A 1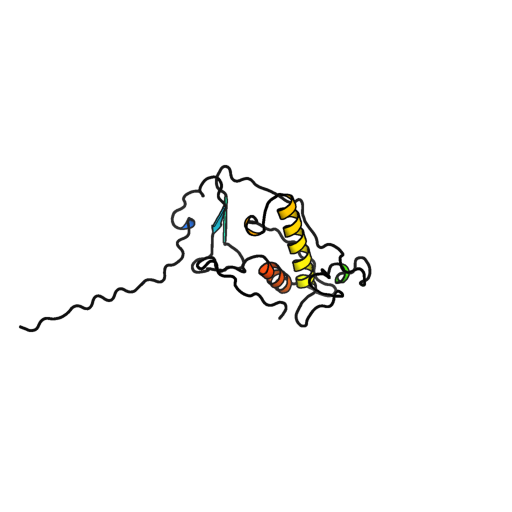 97 ? -5.402 1.447 10.871 1.00 97.56 97 ILE A O 1
ATOM 665 N N . THR A 1 98 ? -4.229 3.304 11.335 1.00 98.06 98 THR A N 1
ATOM 666 C CA . THR A 1 98 ? -3.850 3.606 9.949 1.00 98.06 98 THR A CA 1
ATOM 667 C C . THR A 1 98 ? -2.933 2.538 9.365 1.00 98.06 98 THR A C 1
ATOM 669 O O . THR A 1 98 ? -3.092 2.169 8.206 1.00 98.06 98 THR A O 1
ATOM 672 N N . GLU A 1 99 ? -2.000 2.000 10.154 1.00 98.44 99 GLU A N 1
ATOM 673 C CA . GLU A 1 99 ? -1.161 0.877 9.727 1.00 98.44 99 GLU A CA 1
ATOM 674 C C . GLU A 1 99 ? -2.007 -0.373 9.452 1.00 98.44 99 GLU A C 1
ATOM 676 O O . GLU A 1 99 ? -1.902 -0.981 8.385 1.00 98.44 99 GLU A O 1
ATOM 681 N N . ALA A 1 100 ? -2.917 -0.712 10.367 1.00 98.44 100 ALA A N 1
ATOM 682 C CA . ALA A 1 100 ? -3.783 -1.875 10.221 1.00 98.44 100 ALA A CA 1
ATOM 683 C C . ALA A 1 100 ? -4.723 -1.774 9.006 1.00 98.44 100 ALA A C 1
ATOM 685 O O . ALA A 1 100 ? -4.850 -2.723 8.227 1.00 98.44 100 ALA A O 1
ATOM 686 N N . GLN A 1 101 ? -5.348 -0.612 8.801 1.00 98.44 101 GLN A N 1
ATOM 687 C CA . GLN A 1 101 ? -6.189 -0.356 7.628 1.00 98.44 101 GLN A CA 1
ATOM 688 C C . GLN A 1 101 ? -5.368 -0.268 6.335 1.00 98.44 101 GLN A C 1
ATOM 690 O O . GLN A 1 101 ? -5.819 -0.736 5.290 1.00 98.44 101 GLN A O 1
ATOM 695 N N . GLY A 1 102 ? -4.150 0.276 6.394 1.00 98.19 102 GLY A N 1
ATOM 696 C CA . GLY A 1 102 ? -3.223 0.304 5.266 1.00 98.19 102 GLY A CA 1
ATOM 697 C C . GLY A 1 102 ? -2.896 -1.103 4.770 1.00 98.19 102 GLY A C 1
ATOM 698 O O . GLY A 1 102 ? -2.976 -1.365 3.571 1.00 98.19 102 GLY A O 1
ATOM 699 N N . ILE A 1 103 ? -2.627 -2.038 5.686 1.00 98.44 103 ILE A N 1
ATOM 700 C CA . ILE A 1 103 ? -2.406 -3.452 5.354 1.00 98.44 103 ILE A CA 1
ATOM 701 C C . ILE A 1 103 ? -3.647 -4.066 4.693 1.00 98.44 103 ILE A C 1
ATOM 703 O O . ILE A 1 103 ? -3.520 -4.776 3.695 1.00 98.44 103 ILE A O 1
ATOM 707 N N . ASN A 1 104 ? -4.847 -3.764 5.195 1.00 98.50 104 ASN A N 1
ATOM 708 C CA . ASN A 1 104 ? -6.095 -4.216 4.574 1.00 98.50 104 ASN A CA 1
ATOM 709 C C . ASN A 1 104 ? -6.208 -3.734 3.114 1.00 98.50 104 ASN A C 1
ATOM 711 O O . ASN A 1 104 ? -6.375 -4.559 2.212 1.00 98.50 104 ASN A O 1
ATOM 715 N N . VAL A 1 105 ? -6.042 -2.426 2.865 1.00 98.00 105 VAL A N 1
ATOM 716 C CA . VAL A 1 105 ? -6.067 -1.836 1.510 1.00 98.00 105 VAL A CA 1
ATOM 717 C C . VAL A 1 105 ? -5.043 -2.503 0.599 1.00 98.00 105 VAL A C 1
ATOM 719 O O . VAL A 1 105 ? -5.366 -2.876 -0.528 1.00 98.00 105 VAL A O 1
ATOM 722 N N . LEU A 1 106 ? -3.809 -2.674 1.078 1.00 98.00 106 LEU A N 1
ATOM 723 C CA . LEU A 1 106 ? -2.726 -3.262 0.293 1.00 98.00 106 LEU A CA 1
ATOM 724 C C . LEU A 1 106 ? -3.036 -4.715 -0.080 1.00 98.00 106 LEU A C 1
ATOM 726 O O . LEU A 1 106 ? -2.832 -5.089 -1.232 1.00 98.00 106 LEU A O 1
ATOM 730 N N . ARG A 1 107 ? -3.651 -5.498 0.817 1.00 97.88 107 ARG A N 1
ATOM 731 C CA . ARG A 1 107 ? -4.159 -6.842 0.486 1.00 97.88 107 ARG A CA 1
ATOM 732 C C . ARG A 1 107 ? -5.239 -6.808 -0.594 1.00 97.88 107 ARG A C 1
ATOM 734 O O . ARG A 1 107 ? -5.187 -7.630 -1.505 1.00 97.88 107 ARG A O 1
ATOM 741 N N . ARG A 1 108 ? -6.165 -5.840 -0.553 1.00 97.38 108 ARG A N 1
ATOM 742 C CA . ARG A 1 108 ? -7.193 -5.682 -1.603 1.00 97.38 108 ARG A CA 1
ATOM 743 C C . ARG A 1 108 ? -6.583 -5.302 -2.952 1.00 97.38 108 ARG A C 1
ATOM 745 O O . ARG A 1 108 ? -7.044 -5.771 -3.989 1.00 97.38 108 ARG A O 1
ATOM 752 N N . ILE A 1 109 ? -5.525 -4.489 -2.947 1.00 97.06 109 ILE A N 1
ATOM 753 C CA . ILE A 1 109 ? -4.729 -4.203 -4.148 1.00 97.06 109 ILE A CA 1
ATOM 754 C C . ILE A 1 109 ? -4.125 -5.500 -4.695 1.00 97.06 109 ILE A C 1
ATOM 756 O O . ILE A 1 109 ? -4.257 -5.761 -5.886 1.00 97.06 109 ILE A O 1
ATOM 760 N N . GLY A 1 110 ? -3.529 -6.342 -3.847 1.00 96.69 110 GLY A N 1
ATOM 761 C CA . GLY A 1 110 ? -2.988 -7.638 -4.266 1.00 96.69 110 GLY A CA 1
ATOM 762 C C . GLY A 1 110 ? -4.020 -8.553 -4.913 1.00 96.69 110 GLY A C 1
ATOM 763 O O . GLY A 1 110 ? -3.759 -9.113 -5.972 1.00 96.69 110 GLY A O 1
ATOM 764 N N . GLU A 1 111 ? -5.203 -8.675 -4.316 1.00 96.69 111 GLU A N 1
ATOM 765 C CA . GLU A 1 111 ? -6.299 -9.484 -4.863 1.00 96.69 111 GLU A CA 1
ATOM 766 C C . GLU A 1 111 ? -6.783 -8.958 -6.217 1.00 96.69 111 GLU A C 1
ATOM 768 O O . GLU A 1 111 ? -6.992 -9.729 -7.153 1.00 96.69 111 GLU A O 1
ATOM 773 N N . ASN A 1 112 ? -6.915 -7.636 -6.351 1.00 96.94 112 ASN A N 1
ATOM 774 C CA . ASN A 1 112 ? -7.294 -7.012 -7.611 1.00 96.94 112 ASN A CA 1
ATOM 775 C C . ASN A 1 112 ? -6.239 -7.230 -8.711 1.00 96.94 112 ASN A C 1
ATOM 777 O O . ASN A 1 112 ? -6.602 -7.548 -9.843 1.00 96.94 112 ASN A O 1
ATOM 781 N N . LEU A 1 113 ? -4.951 -7.113 -8.375 1.00 96.75 113 LEU A N 1
ATOM 782 C CA . LEU A 1 113 ? -3.852 -7.408 -9.296 1.00 96.75 113 LEU A CA 1
ATOM 783 C C . LEU A 1 113 ? -3.883 -8.877 -9.726 1.00 96.75 113 LEU A C 1
ATOM 785 O O . LEU A 1 113 ? -3.859 -9.159 -10.922 1.00 96.75 113 LEU A O 1
ATOM 789 N N . GLN A 1 114 ? -4.025 -9.804 -8.777 1.00 97.44 114 GLN A N 1
ATOM 790 C CA . GLN A 1 114 ? -4.093 -11.240 -9.061 1.00 97.44 114 GLN A CA 1
ATOM 791 C C . GLN A 1 114 ? -5.258 -11.589 -9.992 1.00 97.44 114 GLN A C 1
ATOM 793 O O . GLN A 1 114 ? -5.077 -12.369 -10.925 1.00 97.44 114 GLN A O 1
ATOM 798 N N . ALA A 1 115 ? -6.427 -10.970 -9.803 1.00 96.38 115 ALA A N 1
ATOM 799 C CA . ALA A 1 115 ? -7.576 -11.150 -10.691 1.00 96.38 115 ALA A CA 1
ATOM 800 C C . ALA A 1 115 ? -7.306 -10.691 -12.139 1.00 96.38 115 ALA A C 1
ATOM 802 O O . ALA A 1 115 ? -7.944 -11.180 -13.068 1.00 96.38 115 ALA A O 1
ATOM 803 N N . ALA A 1 116 ? -6.350 -9.780 -12.338 1.00 96.12 116 ALA A N 1
ATOM 804 C CA . ALA A 1 116 ? -5.886 -9.320 -13.646 1.00 96.12 116 ALA A CA 1
ATOM 805 C C . ALA A 1 116 ? -4.635 -10.069 -14.158 1.00 96.12 116 ALA A C 1
ATOM 807 O O . ALA A 1 116 ? -4.095 -9.701 -15.199 1.00 96.12 116 ALA A O 1
ATOM 808 N N . GLY A 1 117 ? -4.158 -11.098 -13.447 1.00 96.69 117 GLY A N 1
ATOM 809 C CA . GLY A 1 117 ? -2.916 -11.805 -13.781 1.00 96.69 117 GLY A CA 1
ATOM 810 C C . GLY A 1 117 ? -1.640 -11.010 -13.473 1.00 96.69 117 GLY A C 1
ATOM 811 O O . GLY A 1 117 ? -0.594 -11.293 -14.050 1.00 96.69 117 GLY A O 1
ATOM 812 N N . LEU A 1 118 ? -1.732 -10.016 -12.587 1.00 96.94 118 LEU A N 1
ATOM 813 C CA . LEU A 1 118 ? -0.646 -9.137 -12.155 1.00 96.94 118 LEU A CA 1
ATOM 814 C C . LEU A 1 118 ? -0.234 -9.430 -10.705 1.00 96.94 118 LEU A C 1
ATOM 816 O O . LEU A 1 118 ? -0.917 -10.125 -9.950 1.00 96.94 118 LEU A O 1
ATOM 820 N N . THR A 1 119 ? 0.886 -8.850 -10.291 1.00 96.69 119 THR A N 1
ATOM 821 C CA . THR A 1 119 ? 1.470 -8.976 -8.954 1.00 96.69 119 THR A CA 1
ATOM 822 C C . THR A 1 119 ? 1.860 -7.609 -8.391 1.00 96.69 119 THR A C 1
ATOM 824 O O . THR A 1 119 ? 1.860 -6.602 -9.098 1.00 96.69 119 THR A O 1
ATOM 827 N N . TYR A 1 120 ? 2.252 -7.548 -7.113 1.00 95.75 120 TYR A N 1
ATOM 828 C CA . TYR A 1 120 ? 2.783 -6.309 -6.529 1.00 95.75 120 TYR A CA 1
ATOM 829 C C . TYR A 1 120 ? 4.025 -5.784 -7.268 1.00 95.75 120 TYR A C 1
ATOM 831 O O . TYR A 1 120 ? 4.232 -4.576 -7.304 1.00 95.75 120 TYR A O 1
ATOM 839 N N . ALA A 1 121 ? 4.822 -6.651 -7.902 1.00 92.56 121 ALA A N 1
ATOM 840 C CA . ALA A 1 121 ? 5.990 -6.224 -8.674 1.00 92.56 121 ALA A CA 1
ATOM 841 C C . ALA A 1 121 ? 5.620 -5.397 -9.922 1.00 92.56 121 ALA A C 1
ATOM 843 O O . ALA A 1 121 ? 6.454 -4.650 -10.428 1.00 92.56 121 ALA A O 1
ATOM 844 N N . ASP A 1 122 ? 4.369 -5.487 -10.382 1.00 94.69 122 ASP A N 1
ATOM 845 C CA . ASP A 1 122 ? 3.857 -4.744 -11.536 1.00 94.69 122 ASP A CA 1
ATOM 846 C C . ASP A 1 122 ? 3.346 -3.340 -11.160 1.00 94.69 122 ASP A C 1
ATOM 848 O O . ASP A 1 122 ? 3.019 -2.531 -12.031 1.00 94.69 122 ASP A O 1
ATOM 852 N N . VAL A 1 123 ? 3.283 -3.010 -9.864 1.00 94.81 123 VAL A N 1
ATOM 853 C CA . VAL A 1 123 ? 2.875 -1.681 -9.395 1.00 94.81 123 VAL A CA 1
ATOM 854 C C . VAL A 1 123 ? 4.066 -0.733 -9.427 1.00 94.81 123 VAL A C 1
ATOM 856 O O . VAL A 1 123 ? 5.032 -0.883 -8.685 1.00 94.81 123 VAL A O 1
ATOM 859 N N . TYR A 1 124 ? 3.957 0.314 -10.239 1.00 91.50 124 TYR A N 1
ATOM 860 C CA . TYR A 1 124 ? 5.006 1.327 -10.389 1.00 91.50 124 TYR A CA 1
ATOM 861 C C . TYR A 1 124 ? 4.573 2.742 -9.994 1.00 91.50 124 TYR A C 1
ATOM 863 O O . TYR A 1 124 ? 5.377 3.674 -9.982 1.00 91.50 124 TYR A O 1
ATOM 871 N N . THR A 1 125 ? 3.293 2.933 -9.683 1.00 92.31 125 THR A N 1
ATOM 872 C CA . THR A 1 125 ? 2.771 4.186 -9.144 1.00 92.31 125 THR A CA 1
ATOM 873 C C . THR A 1 125 ? 1.580 3.906 -8.243 1.00 92.31 125 THR A C 1
ATOM 875 O O . THR A 1 125 ? 0.759 3.035 -8.528 1.00 92.31 125 THR A O 1
ATOM 878 N N . MET A 1 126 ? 1.482 4.655 -7.149 1.00 93.81 126 MET A N 1
ATOM 879 C CA . MET A 1 126 ? 0.366 4.585 -6.220 1.00 93.81 126 MET A CA 1
ATOM 880 C C . MET A 1 126 ? 0.017 5.993 -5.759 1.00 93.81 126 MET A C 1
ATOM 882 O O . MET A 1 126 ? 0.895 6.786 -5.420 1.00 93.81 126 MET A O 1
ATOM 886 N N . ARG A 1 127 ? -1.280 6.301 -5.740 1.00 94.56 127 ARG A N 1
ATOM 887 C CA . ARG A 1 127 ? -1.806 7.517 -5.127 1.00 94.56 127 ARG A CA 1
ATOM 888 C C . ARG A 1 127 ? -2.614 7.123 -3.907 1.00 94.56 127 ARG A C 1
ATOM 890 O O . ARG A 1 127 ? -3.544 6.332 -4.021 1.00 94.56 127 ARG A O 1
ATOM 897 N N . VAL A 1 128 ? -2.247 7.693 -2.769 1.00 95.44 128 VAL A N 1
ATOM 898 C CA . VAL A 1 128 ? -2.808 7.351 -1.466 1.00 95.44 128 VAL A CA 1
ATOM 899 C C . VAL A 1 128 ? -3.479 8.587 -0.897 1.00 95.44 128 VAL A C 1
ATOM 901 O O . VAL A 1 128 ? -2.899 9.672 -0.911 1.00 95.44 128 VAL A O 1
ATOM 904 N N . PHE A 1 129 ? -4.694 8.410 -0.396 1.00 95.31 129 PHE A N 1
ATOM 905 C CA . PHE A 1 129 ? -5.428 9.428 0.340 1.00 95.31 129 PHE A CA 1
ATOM 906 C C . PHE A 1 129 ? -5.628 8.901 1.755 1.00 95.31 129 PHE A C 1
ATOM 908 O O . PHE A 1 129 ? -6.196 7.826 1.929 1.00 95.31 129 PHE A O 1
ATOM 915 N N . LEU A 1 130 ? -5.120 9.628 2.747 1.00 96.12 130 LEU A N 1
ATOM 916 C CA . LEU A 1 130 ? -5.223 9.240 4.149 1.00 96.12 130 LEU A CA 1
ATOM 917 C C . LEU A 1 130 ? -6.230 10.136 4.856 1.00 96.12 130 LEU A C 1
ATOM 919 O O . LEU A 1 130 ? -6.193 11.358 4.716 1.00 96.12 130 LEU A O 1
ATOM 923 N N . GLN A 1 131 ? -7.099 9.506 5.634 1.00 93.75 131 GLN A N 1
ATOM 924 C CA . GLN A 1 131 ? -7.915 10.184 6.627 1.00 93.75 131 GLN A CA 1
ATOM 925 C C . GLN A 1 131 ? -7.153 10.213 7.956 1.00 93.75 131 GLN A C 1
ATOM 927 O O . GLN A 1 131 ? -6.399 9.290 8.271 1.00 93.75 131 GLN A O 1
ATOM 932 N N . ASN A 1 132 ? -7.359 11.261 8.750 1.00 96.56 132 ASN A N 1
ATOM 933 C CA . ASN A 1 132 ? -6.930 11.256 10.143 1.00 96.56 132 ASN A CA 1
ATOM 934 C C . ASN A 1 132 ? -7.710 10.187 10.916 1.00 96.56 132 ASN A C 1
ATOM 936 O O . ASN A 1 132 ? -8.925 10.062 10.736 1.00 96.56 132 ASN A O 1
ATOM 940 N N . SER A 1 133 ? -7.029 9.473 11.809 1.00 94.69 133 SER A N 1
ATOM 941 C CA . SER A 1 133 ? -7.714 8.625 12.781 1.00 94.69 133 SER A CA 1
ATOM 942 C C . SER A 1 133 ? -8.567 9.468 13.732 1.00 94.69 133 SER A C 1
ATOM 944 O O . SER A 1 133 ? -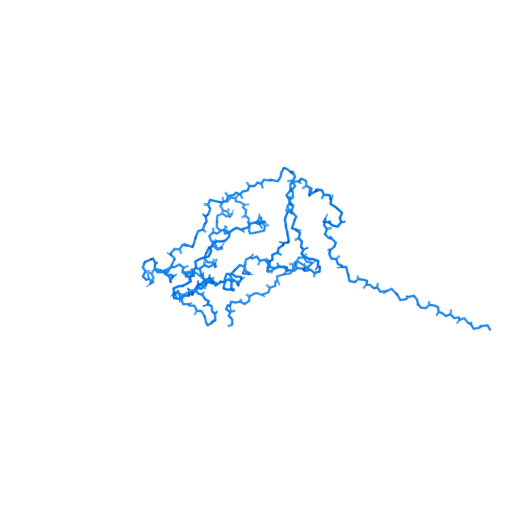8.282 10.650 13.953 1.00 94.69 133 SER A O 1
ATOM 946 N N . SER A 1 134 ? -9.580 8.859 14.339 1.00 95.00 134 SER A N 1
ATOM 947 C CA . SER A 1 134 ? -10.475 9.519 15.286 1.00 95.00 134 SER A CA 1
ATOM 948 C C . SER A 1 134 ? -9.692 10.247 16.384 1.00 95.00 134 SER A C 1
ATOM 950 O O . SER A 1 134 ? -8.827 9.674 17.047 1.00 95.00 134 SER A O 1
ATOM 952 N N . GLY A 1 135 ? -9.973 11.541 16.549 1.00 94.50 135 GLY A N 1
ATOM 953 C CA . GLY A 1 135 ? -9.307 12.410 17.523 1.00 94.50 135 GLY A CA 1
ATOM 954 C C . GLY A 1 135 ? -7.919 12.926 17.119 1.00 94.50 135 GLY A C 1
ATOM 955 O O . GLY A 1 135 ? -7.369 13.762 17.833 1.00 94.50 135 GLY A O 1
ATOM 956 N N . ALA A 1 136 ? -7.352 12.497 15.987 1.00 96.56 136 ALA A N 1
ATOM 957 C CA . ALA A 1 136 ? -6.059 12.988 15.516 1.00 96.56 136 ALA A CA 1
ATOM 958 C C . ALA A 1 136 ? -6.192 14.273 14.681 1.00 96.56 136 ALA A C 1
ATOM 960 O O . ALA A 1 136 ? -7.013 14.382 13.768 1.00 96.56 136 ALA A O 1
ATOM 961 N N . ALA A 1 137 ? -5.316 15.242 14.956 1.00 96.62 137 ALA A N 1
ATOM 962 C CA . ALA A 1 137 ? -5.240 16.489 14.196 1.00 96.62 137 ALA A CA 1
ATOM 963 C C . ALA A 1 137 ? -4.600 16.308 12.806 1.00 96.62 137 ALA A C 1
ATOM 965 O O . ALA A 1 137 ? -4.872 17.090 11.895 1.00 96.62 137 ALA A O 1
ATOM 966 N N . THR A 1 138 ? -3.768 15.278 12.626 1.00 97.00 138 THR A N 1
ATOM 967 C CA . THR A 1 138 ? -3.040 15.002 11.379 1.00 97.00 138 THR A CA 1
ATOM 968 C C . THR A 1 138 ? -3.113 13.530 10.994 1.00 97.00 138 THR A C 1
ATOM 970 O O . THR A 1 138 ? -3.290 12.660 11.847 1.00 97.00 138 THR A O 1
ATOM 973 N N . ALA A 1 139 ? -2.931 13.250 9.704 1.00 97.25 139 ALA A N 1
ATOM 974 C CA . ALA A 1 139 ? -2.897 11.889 9.191 1.00 97.25 139 ALA A CA 1
ATOM 975 C C . ALA A 1 139 ? -1.635 11.158 9.668 1.00 97.25 139 ALA A C 1
ATOM 977 O O . ALA A 1 139 ? -0.550 11.740 9.754 1.00 97.25 139 ALA A O 1
ATOM 978 N N . ASP A 1 140 ? -1.772 9.863 9.944 1.00 97.50 140 ASP A N 1
ATOM 979 C CA . ASP A 1 140 ? -0.664 9.010 10.375 1.00 97.50 140 ASP A CA 1
ATOM 980 C C . ASP A 1 140 ? 0.120 8.464 9.169 1.00 97.50 140 ASP A C 1
ATOM 982 O O . ASP A 1 140 ? -0.037 7.321 8.733 1.00 97.50 140 ASP A O 1
ATOM 986 N N . PHE A 1 141 ? 0.990 9.309 8.616 1.00 96.38 141 PHE A N 1
ATOM 987 C CA . PHE A 1 141 ? 1.893 8.918 7.530 1.00 96.38 141 PHE A CA 1
ATOM 988 C C . PHE A 1 141 ? 2.895 7.839 7.954 1.00 96.38 141 PHE A C 1
ATOM 990 O O . PHE A 1 141 ? 3.321 7.041 7.122 1.00 96.38 141 PHE A O 1
ATOM 997 N N . ALA A 1 142 ? 3.280 7.796 9.233 1.00 96.00 142 ALA A N 1
ATOM 998 C CA . ALA A 1 142 ? 4.225 6.803 9.731 1.00 96.00 142 ALA A CA 1
ATOM 999 C C . ALA A 1 142 ? 3.598 5.402 9.733 1.00 96.00 142 ALA A C 1
ATOM 1001 O O . ALA A 1 142 ? 4.216 4.461 9.236 1.00 96.00 142 ALA A O 1
ATOM 1002 N N . GLY A 1 143 ? 2.357 5.279 10.211 1.00 97.12 143 GLY A N 1
ATOM 1003 C CA . GLY A 1 143 ? 1.573 4.048 10.139 1.00 97.12 143 GLY A CA 1
ATOM 1004 C C . GLY A 1 143 ? 1.339 3.587 8.707 1.00 97.12 143 GLY A C 1
ATOM 1005 O O . GLY A 1 143 ? 1.586 2.421 8.396 1.00 97.12 143 GLY A O 1
ATOM 1006 N N . TRP A 1 144 ? 0.976 4.503 7.800 1.00 97.75 144 TRP A N 1
ATOM 1007 C CA . TRP A 1 144 ? 0.893 4.174 6.372 1.00 97.75 144 TRP A CA 1
ATOM 1008 C C . TRP A 1 144 ? 2.227 3.655 5.821 1.00 97.75 144 TRP A C 1
ATOM 1010 O O . TRP A 1 144 ? 2.257 2.632 5.141 1.00 97.75 144 TRP A O 1
ATOM 1020 N N . ASN A 1 145 ? 3.342 4.323 6.127 1.00 96.44 145 ASN A N 1
ATOM 1021 C CA . ASN A 1 145 ? 4.649 3.921 5.619 1.00 96.44 145 ASN A CA 1
ATOM 1022 C C . ASN A 1 145 ? 5.065 2.533 6.128 1.00 96.44 145 ASN A C 1
ATOM 1024 O O . ASN A 1 145 ? 5.635 1.761 5.358 1.00 96.44 145 ASN A O 1
ATOM 1028 N N . ARG A 1 146 ? 4.756 2.183 7.384 1.00 96.69 146 ARG A N 1
ATOM 1029 C CA . ARG A 1 146 ? 5.000 0.830 7.911 1.00 96.69 146 ARG A CA 1
ATOM 1030 C C . ARG A 1 146 ? 4.148 -0.219 7.200 1.00 96.69 146 ARG A C 1
ATOM 1032 O O . ARG A 1 146 ? 4.697 -1.229 6.766 1.00 96.69 146 ARG A O 1
ATOM 1039 N N . ALA A 1 147 ? 2.859 0.056 6.987 1.00 97.88 147 ALA A N 1
ATOM 1040 C CA . ALA A 1 147 ? 1.968 -0.818 6.223 1.00 97.88 147 ALA A CA 1
ATOM 1041 C C . ALA A 1 147 ? 2.450 -1.021 4.780 1.00 97.88 147 ALA A C 1
ATOM 1043 O O . ALA A 1 147 ? 2.590 -2.153 4.323 1.00 97.88 147 ALA A O 1
ATOM 1044 N N . TYR A 1 148 ? 2.768 0.071 4.079 1.00 97.69 148 TYR A N 1
ATOM 1045 C CA . TYR A 1 148 ? 3.306 0.046 2.719 1.00 97.69 148 TYR A CA 1
ATOM 1046 C C . TYR A 1 148 ? 4.558 -0.822 2.631 1.00 97.69 148 TYR A C 1
ATOM 1048 O O . TYR A 1 148 ? 4.673 -1.652 1.728 1.00 97.69 148 TYR A O 1
ATOM 1056 N N . ARG A 1 149 ? 5.460 -0.687 3.611 1.00 96.31 149 ARG A N 1
ATOM 1057 C CA . ARG A 1 149 ? 6.701 -1.456 3.670 1.00 96.31 149 ARG A CA 1
ATOM 1058 C C . ARG A 1 149 ? 6.505 -2.953 3.908 1.00 96.31 149 ARG A C 1
ATOM 1060 O O . ARG A 1 149 ? 7.434 -3.711 3.688 1.00 96.31 149 ARG A O 1
ATOM 1067 N N . GLN A 1 150 ? 5.314 -3.418 4.275 1.00 96.38 150 GLN A N 1
ATOM 1068 C CA . GLN A 1 150 ? 5.036 -4.858 4.290 1.00 96.38 150 GLN A CA 1
ATOM 1069 C C . GLN A 1 150 ? 4.964 -5.451 2.870 1.00 96.38 150 GLN A C 1
ATOM 1071 O O . GLN A 1 150 ? 5.263 -6.628 2.685 1.00 96.38 150 GLN A O 1
ATOM 1076 N N . TYR A 1 151 ? 4.626 -4.641 1.858 1.00 95.94 151 TYR A N 1
ATOM 1077 C CA . TYR A 1 151 ? 4.360 -5.095 0.483 1.00 95.94 151 TYR A CA 1
ATOM 1078 C C . TYR A 1 151 ? 5.318 -4.513 -0.561 1.00 95.94 151 TYR A C 1
ATOM 1080 O O . TYR A 1 151 ? 5.609 -5.163 -1.561 1.00 95.94 151 TYR A O 1
ATOM 1088 N N . PHE A 1 152 ? 5.813 -3.301 -0.327 1.00 95.44 152 PHE A N 1
ATOM 1089 C CA . PHE A 1 152 ? 6.659 -2.534 -1.238 1.00 95.44 152 PHE A CA 1
ATOM 1090 C C . PHE A 1 152 ? 7.897 -2.021 -0.508 1.00 95.44 152 PHE A C 1
ATOM 1092 O O . PHE A 1 152 ? 7.900 -1.945 0.711 1.00 95.44 152 PHE A O 1
ATOM 1099 N N . ALA A 1 153 ? 8.962 -1.639 -1.220 1.00 93.25 153 ALA A N 1
ATOM 1100 C CA . ALA A 1 153 ? 10.199 -1.138 -0.593 1.00 93.25 153 ALA A CA 1
ATOM 1101 C C . ALA A 1 153 ? 10.731 -2.052 0.544 1.00 93.25 153 ALA A C 1
ATOM 1103 O O . ALA A 1 153 ? 11.298 -1.604 1.544 1.00 93.25 153 ALA A O 1
ATOM 1104 N N . ASN A 1 154 ? 10.530 -3.360 0.396 1.00 94.31 154 ASN A N 1
ATOM 1105 C CA . ASN A 1 154 ? 10.952 -4.420 1.315 1.00 94.31 154 ASN A CA 1
ATOM 1106 C C . ASN A 1 154 ? 11.956 -5.368 0.656 1.00 94.31 154 ASN A C 1
ATOM 1108 O O . ASN A 1 154 ? 12.178 -6.475 1.127 1.00 94.31 154 ASN A O 1
ATOM 1112 N N . THR A 1 155 ? 12.546 -4.938 -0.456 1.00 92.12 155 THR A N 1
ATOM 1113 C CA . THR A 1 155 ? 13.567 -5.671 -1.194 1.00 92.12 155 THR A CA 1
ATOM 1114 C C . THR A 1 155 ? 14.724 -4.725 -1.456 1.00 92.12 155 THR A C 1
ATOM 1116 O O . THR A 1 155 ? 14.523 -3.590 -1.884 1.00 92.12 155 THR A O 1
ATOM 1119 N N . ASP A 1 156 ? 15.937 -5.179 -1.177 1.00 90.12 156 ASP A N 1
ATOM 1120 C CA . ASP A 1 156 ? 17.146 -4.489 -1.594 1.00 90.12 156 ASP A CA 1
ATOM 1121 C C . ASP A 1 156 ? 17.318 -4.672 -3.106 1.00 90.12 156 ASP A C 1
ATOM 1123 O O . ASP A 1 156 ? 17.505 -5.788 -3.584 1.00 90.12 156 ASP A O 1
ATOM 1127 N N . LEU A 1 157 ? 17.241 -3.589 -3.876 1.00 86.31 157 LEU A N 1
ATOM 1128 C CA . LEU A 1 157 ? 17.261 -3.646 -5.340 1.00 86.31 157 LEU A CA 1
ATOM 1129 C C . LEU A 1 157 ? 18.651 -3.951 -5.921 1.00 86.31 157 LEU A C 1
ATOM 1131 O O . LEU A 1 157 ? 18.756 -4.247 -7.108 1.00 86.31 157 LEU A O 1
ATOM 1135 N N . THR A 1 158 ? 19.709 -3.913 -5.106 1.00 83.81 158 THR A N 1
ATOM 1136 C CA . THR A 1 158 ? 21.066 -4.293 -5.527 1.00 83.81 158 THR A CA 1
ATOM 1137 C C . THR A 1 158 ? 21.293 -5.794 -5.358 1.00 83.81 158 THR A C 1
ATOM 1139 O O . THR A 1 158 ? 21.937 -6.429 -6.189 1.00 83.81 158 THR A O 1
ATOM 1142 N N . THR A 1 159 ? 20.772 -6.375 -4.276 1.00 88.62 159 THR A N 1
ATOM 1143 C CA . THR A 1 159 ? 21.006 -7.778 -3.896 1.00 88.62 159 THR A CA 1
ATOM 1144 C C . THR A 1 159 ? 19.813 -8.695 -4.161 1.00 88.62 159 THR A C 1
ATOM 1146 O O . THR A 1 159 ? 19.963 -9.914 -4.097 1.00 88.62 159 THR A O 1
ATOM 1149 N N . GLY A 1 160 ? 18.630 -8.134 -4.414 1.00 89.50 160 GLY A N 1
ATOM 1150 C CA . GLY A 1 160 ? 17.364 -8.857 -4.550 1.00 89.50 160 GLY A CA 1
ATOM 1151 C C . GLY A 1 160 ? 16.849 -9.472 -3.245 1.00 89.50 160 GLY A C 1
ATOM 1152 O O . GLY A 1 160 ? 15.897 -10.249 -3.272 1.00 89.50 160 GLY A O 1
ATOM 1153 N N . LYS A 1 161 ? 17.479 -9.182 -2.100 1.00 93.19 161 LYS A N 1
ATOM 1154 C CA . LYS A 1 161 ? 17.121 -9.799 -0.818 1.00 93.19 161 LYS A CA 1
ATOM 1155 C C . LYS A 1 161 ? 15.969 -9.066 -0.149 1.00 93.19 161 LYS A C 1
ATOM 1157 O O . LYS A 1 161 ? 15.928 -7.838 -0.132 1.00 93.19 161 LYS A O 1
ATOM 1162 N N . PHE A 1 162 ? 15.083 -9.840 0.471 1.00 93.44 162 PHE A N 1
ATOM 1163 C CA . PHE A 1 162 ? 14.044 -9.308 1.343 1.00 93.44 162 PHE A CA 1
ATOM 1164 C C . PHE A 1 162 ? 14.662 -8.585 2.547 1.00 93.44 162 PHE A C 1
ATOM 1166 O O . PHE A 1 162 ? 15.605 -9.077 3.171 1.00 93.44 162 PHE A O 1
ATOM 1173 N N . ILE A 1 163 ? 14.102 -7.428 2.874 1.00 93.25 163 ILE A N 1
ATOM 1174 C CA . ILE A 1 163 ? 14.435 -6.621 4.041 1.00 93.25 163 ILE A CA 1
ATOM 1175 C C . ILE A 1 163 ? 13.276 -6.770 5.029 1.00 93.25 163 ILE A C 1
ATOM 1177 O O . ILE A 1 163 ? 12.173 -6.325 4.711 1.00 93.25 163 ILE A O 1
ATOM 1181 N N . PRO A 1 164 ? 13.502 -7.358 6.219 1.00 91.81 164 PRO A N 1
ATOM 1182 C CA . PRO A 1 164 ? 12.478 -7.448 7.251 1.00 91.81 164 PRO A CA 1
ATOM 1183 C C . PRO A 1 164 ? 11.936 -6.071 7.635 1.00 91.81 164 PRO A C 1
ATOM 1185 O O . PRO A 1 164 ? 12.702 -5.131 7.857 1.00 91.81 164 PRO A O 1
ATOM 1188 N N . VAL A 1 165 ? 10.612 -5.965 7.740 1.00 91.12 165 VAL A N 1
ATOM 1189 C CA . VAL A 1 165 ? 9.922 -4.736 8.139 1.00 91.12 165 VAL A CA 1
ATOM 1190 C C . VAL A 1 165 ? 9.050 -5.054 9.350 1.00 91.12 165 VAL A C 1
ATOM 1192 O O . VAL A 1 165 ? 8.064 -5.776 9.202 1.00 91.12 165 VAL A O 1
ATOM 1195 N N . PRO A 1 166 ? 9.397 -4.565 10.552 1.00 92.19 166 PRO A N 1
ATOM 1196 C CA . PRO A 1 166 ? 8.576 -4.793 11.732 1.00 92.19 166 PRO A CA 1
ATOM 1197 C C . PRO A 1 166 ? 7.243 -4.043 11.625 1.00 92.19 166 PRO A C 1
ATOM 1199 O O . PRO A 1 166 ? 7.147 -3.005 10.966 1.00 92.19 166 PRO A O 1
ATOM 1202 N N . LEU A 1 167 ? 6.227 -4.587 12.291 1.00 93.25 167 LEU A N 1
ATOM 1203 C CA . LEU A 1 167 ? 4.975 -3.884 12.552 1.00 93.25 167 LEU A CA 1
ATOM 1204 C C . LEU A 1 167 ? 5.124 -3.013 13.801 1.00 93.25 167 LEU A C 1
ATOM 1206 O O . LEU A 1 167 ? 5.796 -3.413 14.752 1.00 93.25 167 LEU A O 1
ATOM 1210 N N . GLY A 1 168 ? 4.445 -1.869 13.803 1.00 90.81 168 GLY A N 1
ATOM 1211 C CA . GLY A 1 168 ? 4.413 -0.951 14.938 1.00 90.81 168 GLY A CA 1
ATOM 1212 C C . GLY A 1 168 ? 5.733 -0.224 15.228 1.00 90.81 168 GLY A C 1
ATOM 1213 O O . GLY A 1 168 ? 6.693 -0.297 14.457 1.00 90.81 168 GLY A O 1
ATOM 1214 N N . THR A 1 169 ? 5.739 0.549 16.318 1.00 83.25 169 THR A N 1
ATOM 1215 C CA . THR A 1 169 ? 6.894 1.303 16.850 1.00 83.25 169 THR A CA 1
ATOM 1216 C C . THR A 1 169 ? 7.452 0.685 18.116 1.00 83.25 169 THR A C 1
ATOM 1218 O O . THR A 1 169 ? 6.612 0.300 18.962 1.00 83.25 169 THR A O 1
#

Foldseek 3Di:
DDDDDDDDDDDPPPDWPDACVVPVDQDAAQDKGFAQDTPAQQDLDTPGIGHHHNHDDDDDPDFFADQCQPVDPPPALLSRQNCVVVPNSDDDPQQDSLLRRLLRRVVVVQVVQVVVVHGLVPDDDDDDDFDPHPPDPDGDVVSNSLNCCVRGSQARNVPRDGHDRDGGD

InterPro domains:
  IPR006175 YjgF/YER057c/UK114 family [PTHR11803] (98-155)
  IPR035959 RutC-like superfamily [G3DSA:3.30.1330.40] (51-166)
  IPR035959 RutC-like superfamily [SSF55298] (77-154)

Sequence (169 aa):
MSAVAVVVTFSAGAGTAVGWWDKPRPPRPGTVVPALPAGQANPMIATGVGIGANTPIYKTSGLGPTALNTTAPAGSEASYIDTAVFPGGTLPAGVTITEAQGINVLRRIGENLQAAGLTYADVYTMRVFLQNSSGAATADFAGWNRAYRQYFANTDLTTGKFIPVPLGT

Organism: NCBI:txid1266829

pLDDT: mean 86.87, std 17.99, range [35.69, 98.5]

Secondary structure (DSSP, 8-state):
-------------------TTTTTPPPPTT-EEEEPPTT-SS-SS-SEEEE-TT------S--------TTSPTTSGGGGS-TTTSGGGPPPTT--HHHHHHHHHHHHHHHHHHHTT--GGG--------PPPTT-SS--HHHHHHHHHHHSS-B-TTT--B----S-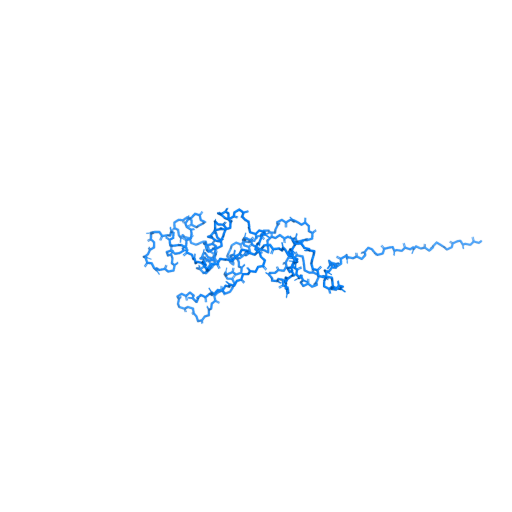-

Radius of gyration: 21.95 Å; chains: 1; bounding box: 92×29×47 Å